Protein AF-X1JVL3-F1 (afdb_monomer)

Structure (mmCIF, N/CA/C/O backbone):
data_AF-X1JVL3-F1
#
_entry.id   AF-X1JVL3-F1
#
loop_
_atom_site.group_PDB
_atom_site.id
_atom_site.type_symbol
_atom_site.label_atom_id
_atom_site.label_alt_id
_atom_site.label_comp_id
_atom_site.label_asym_id
_atom_site.label_entity_id
_atom_site.label_seq_id
_atom_site.pdbx_PDB_ins_code
_atom_site.Cartn_x
_atom_site.Cartn_y
_atom_site.Cartn_z
_atom_site.occupancy
_atom_site.B_iso_or_equiv
_atom_site.auth_seq_id
_atom_site.auth_comp_id
_atom_site.aut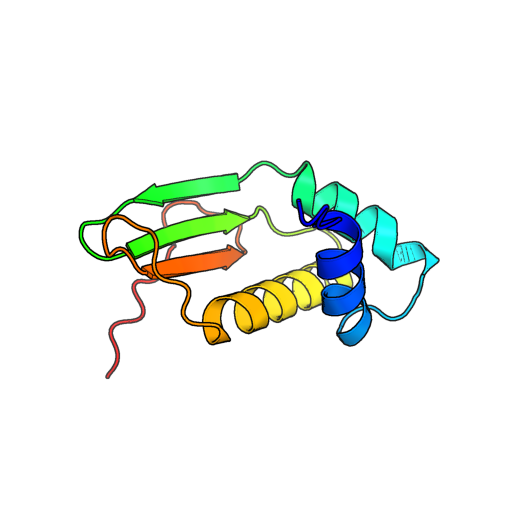h_asym_id
_atom_site.auth_atom_id
_atom_site.pdbx_PDB_model_num
ATOM 1 N N . MET A 1 1 ? -17.597 -21.812 2.231 1.00 45.31 1 MET A N 1
ATOM 2 C CA . MET A 1 1 ? -16.299 -21.238 2.649 1.00 45.31 1 MET A CA 1
ATOM 3 C C . MET A 1 1 ? -15.659 -20.615 1.416 1.00 45.31 1 MET A C 1
ATOM 5 O O . MET A 1 1 ? -15.470 -21.327 0.440 1.00 45.31 1 MET A O 1
ATOM 9 N N . ILE A 1 2 ? -15.446 -19.297 1.390 1.00 48.12 2 ILE A N 1
ATOM 10 C CA . ILE A 1 2 ? -14.868 -18.615 0.220 1.00 48.12 2 ILE A CA 1
ATOM 11 C C . ILE A 1 2 ? -13.355 -18.552 0.430 1.00 48.12 2 ILE A C 1
ATOM 13 O O . ILE A 1 2 ? -12.879 -17.810 1.285 1.00 48.12 2 ILE A O 1
ATOM 17 N N . PHE A 1 3 ? -12.600 -19.338 -0.335 1.00 53.38 3 PHE A N 1
ATOM 18 C CA . PHE A 1 3 ? -11.147 -19.208 -0.391 1.00 53.38 3 PHE A CA 1
ATOM 19 C C . PHE A 1 3 ? -10.803 -18.040 -1.314 1.00 53.38 3 PHE A C 1
ATOM 21 O O . PHE A 1 3 ? -10.863 -18.150 -2.538 1.00 53.38 3 PHE A O 1
ATOM 28 N N . CYS A 1 4 ? -10.482 -16.892 -0.724 1.00 58.22 4 CYS A N 1
ATOM 29 C CA . CYS A 1 4 ? -10.041 -15.722 -1.467 1.00 58.22 4 CYS A CA 1
ATOM 30 C C . CYS A 1 4 ? -8.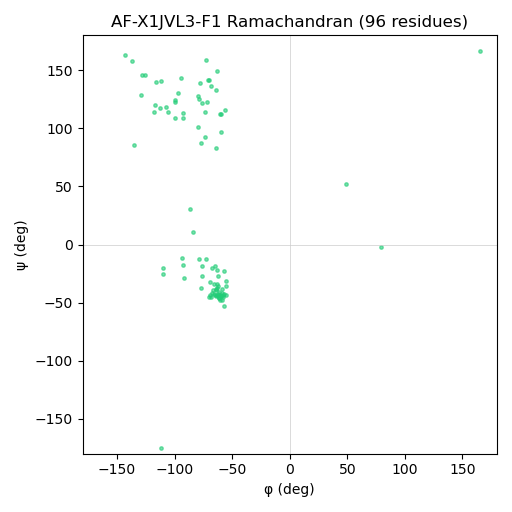512 -15.734 -1.548 1.00 58.22 4 CYS A C 1
ATOM 32 O O . CYS A 1 4 ? -7.831 -15.592 -0.534 1.00 58.22 4 CYS A O 1
ATOM 34 N N . ASN A 1 5 ? -7.951 -15.912 -2.747 1.00 79.94 5 ASN A N 1
ATOM 35 C CA . ASN A 1 5 ? -6.514 -15.748 -2.943 1.00 79.94 5 ASN A CA 1
ATOM 36 C C . ASN A 1 5 ? -6.194 -14.244 -2.989 1.00 79.94 5 ASN A C 1
ATOM 38 O O . ASN A 1 5 ? -6.187 -13.628 -4.058 1.00 79.94 5 ASN A O 1
ATOM 42 N N . SER A 1 6 ? -5.962 -13.650 -1.815 1.00 79.31 6 SER A N 1
ATOM 43 C CA . SER A 1 6 ? -5.670 -12.218 -1.662 1.00 79.31 6 SER A CA 1
ATOM 44 C C . SER A 1 6 ? -4.482 -11.772 -2.514 1.00 79.31 6 SER A C 1
ATOM 46 O O . SER A 1 6 ? -4.532 -10.695 -3.102 1.00 79.31 6 SER A O 1
ATOM 48 N N . ARG A 1 7 ? -3.463 -12.627 -2.682 1.00 81.31 7 ARG A N 1
ATOM 49 C CA . ARG A 1 7 ? -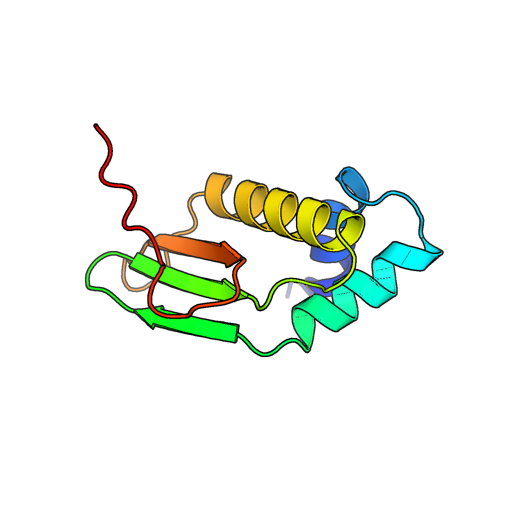2.309 -12.347 -3.550 1.00 81.31 7 ARG A CA 1
ATOM 50 C C . ARG A 1 7 ? -2.724 -12.223 -5.017 1.00 81.31 7 ARG A C 1
ATOM 52 O O . ARG A 1 7 ? -2.324 -11.271 -5.675 1.00 81.31 7 ARG A O 1
ATOM 59 N N . LYS A 1 8 ? -3.583 -13.116 -5.523 1.00 84.06 8 LYS A N 1
ATOM 60 C CA . LYS A 1 8 ? -4.117 -13.047 -6.898 1.00 84.06 8 LYS A CA 1
ATOM 61 C C . LYS A 1 8 ? -4.963 -11.790 -7.124 1.00 84.06 8 LYS A C 1
ATOM 63 O O . LYS A 1 8 ? -4.894 -11.191 -8.194 1.00 84.06 8 LYS A O 1
ATOM 68 N N . ASN A 1 9 ? -5.741 -11.376 -6.126 1.00 85.62 9 ASN A N 1
ATOM 69 C CA . ASN A 1 9 ? -6.528 -10.145 -6.212 1.00 85.62 9 ASN A CA 1
ATOM 70 C C . ASN A 1 9 ? -5.647 -8.892 -6.220 1.00 85.62 9 ASN A C 1
ATOM 72 O O . ASN A 1 9 ? -5.852 -8.030 -7.072 1.00 85.62 9 ASN A O 1
ATOM 76 N N . LEU A 1 10 ? -4.648 -8.825 -5.336 1.00 85.81 10 LEU A N 1
ATOM 77 C CA . LEU A 1 10 ? -3.679 -7.729 -5.308 1.00 85.81 10 LEU A CA 1
ATOM 78 C C . LEU A 1 10 ? -2.860 -7.670 -6.599 1.00 85.81 10 LEU A C 1
ATOM 80 O O . LEU A 1 10 ? -2.723 -6.597 -7.172 1.00 85.81 10 LEU A O 1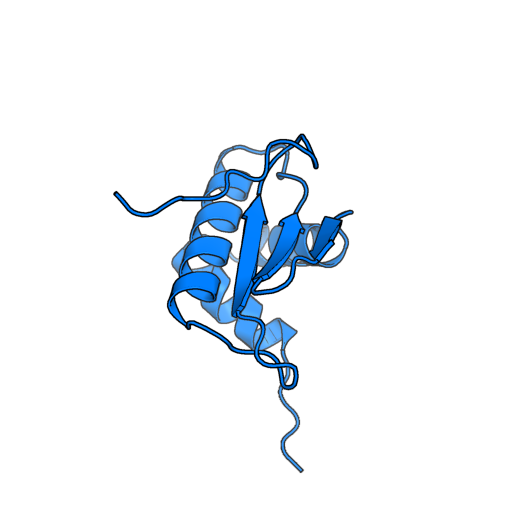
ATOM 84 N N . ALA A 1 11 ? -2.402 -8.814 -7.117 1.00 87.38 11 ALA A N 1
ATOM 85 C CA . ALA A 1 11 ? -1.713 -8.887 -8.405 1.00 87.38 11 ALA A CA 1
ATOM 86 C C . ALA A 1 11 ? -2.585 -8.335 -9.543 1.00 87.38 11 ALA A C 1
ATOM 88 O O . ALA A 1 11 ? -2.115 -7.550 -10.359 1.00 87.38 11 ALA A O 1
ATOM 89 N N . ARG A 1 12 ? -3.877 -8.691 -9.572 1.00 88.62 12 ARG A N 1
ATOM 90 C CA . ARG A 1 12 ? -4.821 -8.180 -10.576 1.00 88.62 12 ARG A CA 1
ATOM 91 C C . ARG A 1 12 ? -5.029 -6.669 -10.465 1.00 88.62 12 ARG A C 1
ATOM 93 O O . ARG A 1 12 ? -5.156 -6.004 -11.484 1.00 88.62 12 ARG A O 1
ATOM 100 N N . GLN A 1 13 ? -5.077 -6.126 -9.250 1.00 88.38 13 GLN A N 1
ATOM 101 C CA . GLN A 1 13 ? -5.176 -4.679 -9.044 1.00 88.38 13 GLN A CA 1
ATOM 102 C C . GLN A 1 13 ? -3.888 -3.960 -9.453 1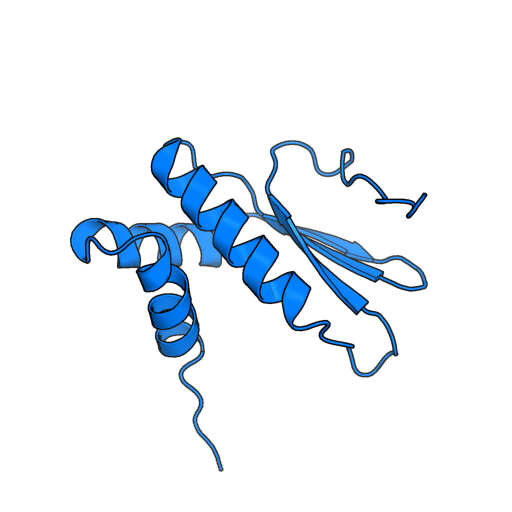.00 88.38 13 GLN A C 1
ATOM 104 O O . GLN A 1 13 ? -3.957 -2.938 -10.130 1.00 88.38 13 GLN A O 1
ATOM 109 N N . LEU A 1 14 ? -2.729 -4.512 -9.087 1.00 88.56 14 LEU A N 1
ATOM 110 C CA . LEU A 1 14 ? -1.418 -3.961 -9.419 1.00 88.56 14 LEU A CA 1
ATOM 111 C C . LEU A 1 14 ? -1.143 -3.999 -10.929 1.00 88.56 14 LEU A C 1
ATOM 113 O O . LEU A 1 14 ? -0.549 -3.062 -11.452 1.00 88.56 14 LEU A O 1
ATOM 117 N N . PHE A 1 15 ? -1.640 -5.013 -11.644 1.00 89.56 15 PHE A N 1
ATOM 118 C CA . PHE A 1 15 ? -1.500 -5.143 -13.100 1.00 89.56 15 PHE A CA 1
ATOM 119 C C . PHE A 1 15 ? -2.023 -3.923 -13.873 1.00 89.56 15 PHE A C 1
ATOM 121 O O . PHE A 1 15 ? -1.453 -3.558 -14.897 1.00 89.56 15 PHE A O 1
ATOM 128 N N . ASN A 1 16 ? -3.052 -3.240 -13.357 1.00 89.25 16 ASN A N 1
ATOM 129 C CA . ASN A 1 16 ? -3.573 -2.009 -13.966 1.00 89.25 16 ASN A CA 1
ATOM 130 C C . ASN A 1 16 ? -2.547 -0.863 -13.982 1.00 89.25 16 ASN A C 1
ATOM 132 O O . ASN A 1 16 ? -2.678 0.067 -14.772 1.00 89.25 16 ASN A O 1
ATOM 136 N N . TYR A 1 17 ? -1.550 -0.917 -13.098 1.00 88.44 17 TYR A N 1
ATOM 137 C CA . TYR A 1 17 ? -0.502 0.093 -12.951 1.00 88.44 17 TYR A CA 1
ATOM 138 C C . TYR A 1 17 ? 0.864 -0.414 -13.428 1.00 88.44 17 TYR A C 1
ATOM 140 O O . TYR A 1 17 ? 1.709 0.379 -13.836 1.00 88.44 17 TYR A O 1
ATOM 148 N N . LEU A 1 18 ? 1.074 -1.732 -13.403 1.00 88.94 18 LEU A N 1
ATOM 149 C CA . LEU A 1 18 ? 2.301 -2.391 -13.828 1.00 88.94 18 LEU A CA 1
ATOM 150 C C . LEU A 1 18 ? 1.967 -3.628 -14.687 1.00 88.94 18 LEU A C 1
ATOM 152 O O . LEU A 1 18 ? 1.888 -4.738 -14.162 1.00 88.94 18 LEU A O 1
ATOM 156 N N . PRO A 1 19 ? 1.757 -3.454 -16.006 1.00 86.81 19 PRO A N 1
ATOM 157 C CA . PRO A 1 19 ? 1.288 -4.534 -16.878 1.00 86.81 19 PRO A CA 1
ATOM 158 C C . PRO A 1 19 ? 2.384 -5.530 -17.298 1.00 86.81 19 PRO A C 1
ATOM 160 O O . PRO A 1 19 ? 2.064 -6.586 -17.841 1.00 86.81 19 PRO A O 1
ATOM 163 N N . ASP A 1 20 ? 3.671 -5.232 -17.071 1.00 88.38 20 ASP A N 1
ATOM 164 C CA . ASP A 1 20 ? 4.750 -6.189 -17.362 1.00 88.38 20 ASP A CA 1
ATOM 165 C C . ASP A 1 20 ? 4.743 -7.307 -16.309 1.00 88.38 20 ASP A C 1
ATOM 167 O O . ASP A 1 20 ? 5.010 -7.075 -15.128 1.00 88.38 20 ASP A O 1
ATOM 171 N N . GLN A 1 21 ? 4.445 -8.535 -16.740 1.00 82.12 21 GLN A N 1
ATOM 172 C CA . GLN A 1 21 ? 4.384 -9.702 -15.859 1.00 82.12 21 GLN A CA 1
ATOM 173 C C . GLN A 1 21 ? 5.724 -10.022 -15.189 1.00 82.12 21 GLN A C 1
ATOM 175 O O . GLN A 1 21 ? 5.721 -10.585 -14.093 1.00 82.12 21 GLN A O 1
ATOM 180 N N . ARG A 1 22 ? 6.852 -9.663 -15.818 1.00 85.25 22 ARG A N 1
ATOM 181 C CA . ARG A 1 22 ? 8.192 -9.891 -15.257 1.00 85.25 22 ARG A CA 1
ATOM 182 C C . ARG A 1 22 ? 8.450 -9.009 -14.042 1.00 85.25 22 ARG A C 1
ATOM 184 O O . ARG A 1 22 ? 9.117 -9.454 -13.118 1.00 85.25 22 ARG A O 1
ATOM 191 N N . ASP A 1 23 ? 7.870 -7.811 -14.029 1.00 86.75 23 ASP A N 1
ATOM 192 C CA . ASP A 1 23 ? 8.013 -6.841 -12.941 1.00 86.75 23 ASP A CA 1
ATOM 193 C C . ASP A 1 23 ? 6.903 -7.001 -11.886 1.00 86.75 23 ASP A C 1
ATOM 195 O O . ASP A 1 23 ? 7.111 -6.730 -10.704 1.00 86.75 23 ASP A O 1
ATOM 199 N N . LEU A 1 24 ? 5.721 -7.478 -12.294 1.00 88.81 24 LEU A N 1
ATOM 200 C CA . LEU A 1 24 ? 4.528 -7.562 -11.449 1.00 88.81 24 LEU A CA 1
ATOM 201 C C . LEU A 1 24 ? 4.741 -8.383 -10.172 1.00 88.81 24 LEU A C 1
ATOM 203 O O . LEU A 1 24 ? 4.413 -7.919 -9.079 1.00 88.81 24 LEU A O 1
ATOM 207 N N . LEU A 1 25 ? 5.235 -9.618 -10.308 1.00 86.38 25 LEU A N 1
ATOM 208 C CA . LEU A 1 25 ? 5.404 -10.516 -9.164 1.00 86.38 25 LEU A CA 1
ATOM 209 C C . LEU A 1 25 ? 6.535 -10.058 -8.233 1.00 86.38 25 LEU A C 1
ATOM 211 O O . LEU A 1 25 ? 6.276 -9.995 -7.033 1.00 86.38 25 LEU A O 1
ATOM 215 N N . PRO A 1 26 ? 7.724 -9.660 -8.732 1.00 85.31 26 PRO A N 1
ATOM 216 C CA . PRO A 1 26 ? 8.765 -9.093 -7.877 1.00 85.31 26 PRO A CA 1
ATOM 217 C C . PRO A 1 26 ? 8.307 -7.864 -7.091 1.00 85.31 26 PRO A C 1
ATOM 219 O O . PRO A 1 26 ? 8.590 -7.766 -5.901 1.00 85.31 26 PRO A O 1
ATOM 222 N N . VAL A 1 27 ? 7.561 -6.947 -7.715 1.00 86.56 27 VAL A N 1
ATOM 223 C CA . VAL A 1 27 ? 7.050 -5.744 -7.037 1.00 86.56 27 VAL A CA 1
ATOM 224 C C . VAL A 1 27 ? 6.004 -6.097 -5.990 1.00 86.56 27 VAL A C 1
ATOM 226 O O . VAL A 1 27 ? 6.021 -5.536 -4.893 1.00 86.56 27 VAL A O 1
ATOM 229 N N . LEU A 1 28 ? 5.103 -7.031 -6.298 1.00 87.56 28 LEU A N 1
ATOM 230 C CA . LEU A 1 28 ? 4.128 -7.509 -5.326 1.00 87.56 28 LEU A CA 1
ATOM 231 C C . LEU A 1 28 ? 4.826 -8.159 -4.130 1.00 87.56 28 LEU A C 1
ATOM 233 O O . LEU A 1 28 ? 4.492 -7.831 -2.995 1.00 87.56 28 LEU A O 1
ATOM 237 N N . ASP A 1 29 ? 5.815 -9.014 -4.382 1.00 85.00 29 ASP A N 1
ATOM 238 C CA . ASP A 1 29 ? 6.555 -9.721 -3.340 1.00 85.00 29 ASP A CA 1
ATOM 239 C C . ASP A 1 29 ? 7.374 -8.760 -2.487 1.00 85.00 29 ASP A C 1
ATOM 241 O O . ASP A 1 29 ? 7.328 -8.847 -1.259 1.00 85.00 29 ASP A O 1
ATOM 245 N N . ALA 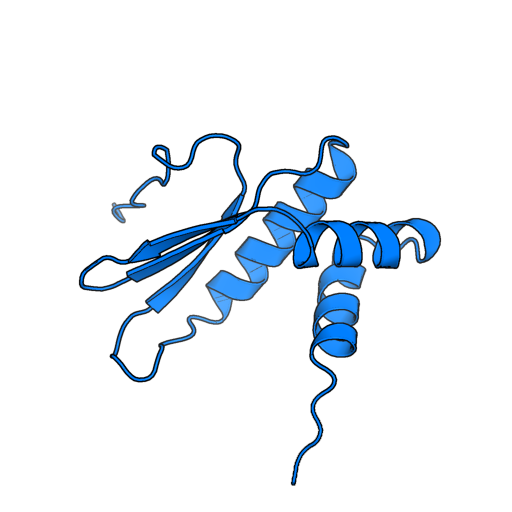A 1 30 ? 8.044 -7.791 -3.114 1.00 83.62 30 ALA A N 1
ATOM 246 C CA . ALA A 1 30 ? 8.736 -6.722 -2.413 1.00 83.62 30 ALA A CA 1
ATOM 247 C C . ALA 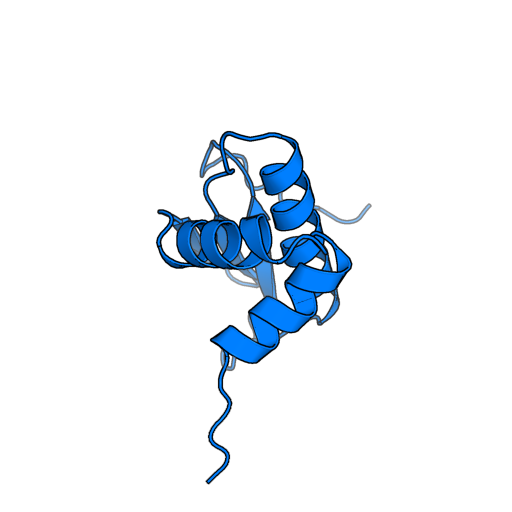A 1 30 ? 7.759 -5.917 -1.551 1.00 83.62 30 ALA A C 1
ATOM 249 O O . ALA A 1 30 ? 8.035 -5.690 -0.384 1.00 83.62 30 ALA A O 1
ATOM 250 N N . THR A 1 31 ? 6.578 -5.571 -2.065 1.00 83.81 31 THR A N 1
ATOM 251 C CA . THR A 1 31 ? 5.565 -4.821 -1.307 1.00 83.81 31 THR A CA 1
ATOM 252 C C . THR A 1 31 ? 5.037 -5.624 -0.116 1.00 83.81 31 THR A C 1
ATOM 254 O O . THR A 1 31 ? 4.909 -5.088 0.980 1.00 83.81 31 THR A O 1
ATOM 257 N N . THR A 1 32 ? 4.753 -6.917 -0.284 1.00 82.56 32 THR A N 1
ATOM 258 C CA . THR A 1 32 ? 4.219 -7.752 0.805 1.00 82.56 32 THR A CA 1
ATOM 259 C C . THR A 1 32 ? 5.268 -8.159 1.834 1.00 82.56 32 THR A C 1
ATOM 261 O O . THR A 1 32 ? 4.911 -8.390 2.986 1.00 82.56 32 THR A O 1
ATOM 264 N N . ASN A 1 33 ? 6.540 -8.243 1.432 1.00 81.88 33 ASN A N 1
ATOM 265 C CA . ASN A 1 33 ? 7.660 -8.557 2.322 1.00 81.88 33 ASN A CA 1
ATOM 266 C C . ASN A 1 33 ? 8.352 -7.303 2.879 1.00 81.88 33 ASN A C 1
ATOM 268 O O . ASN A 1 33 ? 9.185 -7.424 3.778 1.00 81.88 33 ASN A O 1
ATOM 272 N N . SER A 1 34 ? 8.050 -6.117 2.341 1.00 73.94 34 SER A N 1
ATOM 273 C CA . SER A 1 34 ? 8.665 -4.858 2.766 1.00 73.94 34 SER A CA 1
ATOM 274 C C . SER A 1 34 ? 8.345 -4.535 4.218 1.00 73.94 34 SER A C 1
ATOM 276 O O . SER A 1 34 ? 7.285 -4.879 4.753 1.00 73.94 34 SER A O 1
ATOM 278 N N . LYS A 1 35 ? 9.287 -3.848 4.869 1.00 75.44 35 LYS A N 1
ATOM 279 C CA . LYS A 1 35 ? 9.050 -3.298 6.196 1.00 75.44 35 LYS A CA 1
ATOM 280 C C . LYS A 1 35 ? 8.030 -2.173 6.050 1.00 75.44 35 LYS A C 1
ATOM 282 O O . LYS A 1 35 ? 8.079 -1.362 5.130 1.00 75.44 35 LYS A O 1
ATOM 287 N N . GLY A 1 36 ? 7.070 -2.153 6.958 1.00 81.31 36 GLY A N 1
ATOM 288 C CA . GLY A 1 36 ? 6.035 -1.137 6.991 1.00 81.31 36 GLY A CA 1
ATOM 289 C C . GLY A 1 36 ? 5.798 -0.678 8.414 1.00 81.31 36 GLY A C 1
ATOM 290 O O . GLY A 1 36 ? 6.087 -1.389 9.379 1.00 81.31 36 GLY A O 1
ATOM 291 N N . TRP A 1 37 ? 5.248 0.518 8.540 1.00 87.88 37 TRP A N 1
ATOM 292 C CA . TRP A 1 37 ? 4.882 1.100 9.821 1.00 87.88 37 TRP A CA 1
ATOM 293 C C . TRP A 1 37 ? 3.373 1.205 9.925 1.00 87.88 37 TRP A C 1
ATOM 295 O O . TRP A 1 37 ? 2.689 1.564 8.968 1.00 87.88 37 TRP A O 1
ATOM 305 N N . ILE A 1 38 ? 2.846 0.919 11.111 1.00 88.06 38 ILE A N 1
ATOM 306 C CA . ILE A 1 38 ? 1.422 1.066 11.392 1.00 88.06 38 ILE A CA 1
ATOM 307 C C . ILE A 1 38 ? 1.256 2.188 12.407 1.00 88.06 38 ILE A C 1
ATOM 309 O O . ILE A 1 38 ? 1.719 2.092 13.543 1.00 88.06 38 ILE A O 1
ATOM 313 N N . LYS A 1 39 ? 0.558 3.247 12.003 1.00 88.31 39 LYS A N 1
ATOM 314 C CA . LYS A 1 39 ? 0.155 4.346 12.879 1.00 88.31 39 LYS A CA 1
ATOM 315 C C . LYS A 1 39 ? -1.334 4.225 13.163 1.00 88.31 39 LYS A C 1
ATOM 317 O O . LYS A 1 39 ? -2.169 4.377 12.276 1.00 88.31 39 LYS A O 1
ATOM 322 N N . SER A 1 40 ? -1.668 3.964 14.419 1.00 90.25 40 SER A N 1
ATOM 323 C CA . SER A 1 40 ? -3.051 3.877 14.889 1.00 90.25 40 SER A CA 1
ATOM 324 C C . SER A 1 40 ? -3.434 5.186 15.573 1.00 90.25 40 SER A C 1
ATOM 326 O O . SER A 1 40 ? -2.781 5.607 16.524 1.00 90.25 40 SER A O 1
ATOM 328 N N . THR A 1 41 ? -4.486 5.841 15.093 1.00 88.81 41 THR A N 1
ATOM 329 C CA . THR A 1 41 ? -5.093 7.016 15.733 1.00 88.81 41 THR A CA 1
ATOM 330 C C . THR A 1 41 ? -6.487 6.656 16.253 1.00 88.81 41 THR A C 1
ATOM 332 O O . THR A 1 41 ? -6.880 5.487 16.227 1.00 88.81 41 THR A O 1
ATOM 335 N N . ARG A 1 42 ? -7.245 7.626 16.780 1.00 89.50 42 ARG A N 1
ATOM 336 C CA . ARG A 1 42 ? -8.622 7.375 17.244 1.00 89.50 42 ARG A CA 1
ATOM 337 C C . ARG A 1 42 ? -9.553 6.974 16.095 1.00 89.50 42 ARG A C 1
ATOM 339 O O . ARG A 1 42 ? -10.346 6.061 16.270 1.00 89.50 42 ARG A O 1
ATOM 346 N N . GLU A 1 43 ? -9.394 7.602 14.932 1.00 91.31 43 GLU A N 1
ATOM 347 C CA . GLU A 1 43 ? -10.303 7.466 13.782 1.00 91.31 43 GLU A CA 1
ATOM 348 C C . GLU A 1 43 ? -9.687 6.698 12.606 1.00 91.31 43 GLU A C 1
ATOM 350 O O . GLU A 1 43 ? -10.411 6.186 11.756 1.00 91.31 43 GLU A O 1
ATOM 355 N N . LEU A 1 44 ? -8.354 6.611 12.540 1.00 91.69 44 LEU A N 1
ATOM 356 C CA . LEU A 1 44 ? -7.625 6.069 11.394 1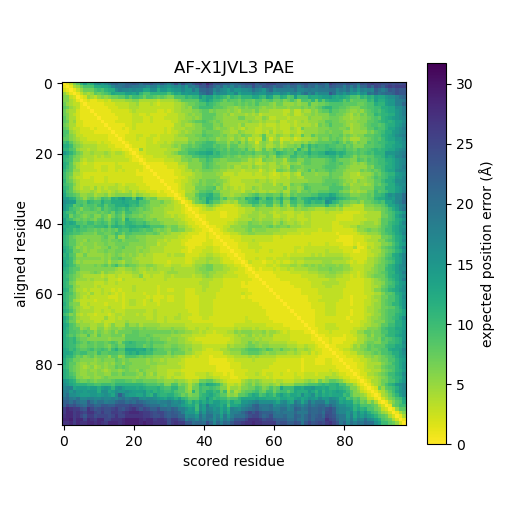.00 91.69 44 LEU A CA 1
ATOM 357 C C . LEU A 1 44 ? -6.671 4.959 11.826 1.00 91.69 44 LEU A C 1
ATOM 359 O O . LEU A 1 44 ? -6.053 5.021 12.891 1.00 91.69 44 LEU A O 1
ATOM 363 N N . LEU A 1 45 ? -6.502 3.970 10.957 1.00 91.88 45 LEU A N 1
ATOM 364 C CA . LEU A 1 45 ? -5.365 3.061 10.994 1.00 91.88 45 LEU A CA 1
ATOM 365 C C . LEU A 1 45 ? -4.598 3.234 9.689 1.00 91.88 45 LEU A C 1
ATOM 367 O O . LEU A 1 45 ? -5.128 2.946 8.621 1.00 91.88 45 LEU A O 1
ATOM 371 N N . ILE A 1 46 ? -3.375 3.746 9.781 1.00 90.88 46 ILE A N 1
ATOM 372 C CA . ILE A 1 46 ? -2.555 4.081 8.620 1.00 90.88 46 ILE A CA 1
ATOM 373 C C . ILE A 1 46 ? -1.431 3.058 8.515 1.00 90.88 46 ILE A C 1
ATOM 375 O O . ILE A 1 46 ? -0.614 2.941 9.429 1.00 90.88 46 ILE A O 1
ATOM 379 N N . VAL A 1 47 ? -1.400 2.324 7.409 1.00 89.88 47 VAL A N 1
ATOM 380 C CA . VAL A 1 47 ? -0.336 1.392 7.039 1.00 89.88 47 VAL A CA 1
ATOM 381 C C . VAL A 1 47 ? 0.573 2.100 6.043 1.00 89.88 47 VAL A C 1
ATOM 383 O O . VAL A 1 47 ? 0.177 2.352 4.907 1.00 89.88 47 VAL A O 1
ATOM 386 N N . ARG A 1 48 ? 1.787 2.444 6.466 1.00 89.06 48 ARG A N 1
ATOM 387 C CA . ARG A 1 48 ? 2.790 3.068 5.605 1.00 89.06 48 ARG A CA 1
ATOM 388 C C . ARG A 1 48 ? 3.786 2.022 5.131 1.00 89.06 48 ARG A C 1
ATOM 390 O O . ARG A 1 48 ? 4.391 1.338 5.952 1.00 89.06 48 ARG A O 1
ATOM 397 N N . LEU A 1 49 ? 3.941 1.918 3.822 1.00 89.00 49 LEU A N 1
ATOM 398 C CA . LEU A 1 49 ? 4.883 1.025 3.165 1.00 89.00 49 LEU A CA 1
ATOM 399 C C . LEU A 1 49 ? 6.187 1.767 2.873 1.00 89.00 49 LEU A C 1
ATOM 401 O O . LEU A 1 49 ? 6.176 2.951 2.516 1.00 89.00 49 LEU A O 1
ATOM 405 N N . GLU A 1 50 ? 7.301 1.056 3.004 1.00 88.44 50 GLU A N 1
ATOM 406 C CA . GLU A 1 50 ? 8.592 1.525 2.514 1.00 88.44 50 GLU A CA 1
ATOM 407 C C . GLU A 1 50 ? 8.540 1.647 0.978 1.00 88.44 50 GLU A C 1
ATOM 409 O O . GLU A 1 50 ? 8.002 0.757 0.300 1.00 88.44 50 GLU A O 1
ATOM 414 N N . PRO A 1 51 ? 9.013 2.766 0.404 1.00 89.12 51 PRO A N 1
ATOM 415 C CA . PRO A 1 51 ? 9.004 2.947 -1.035 1.00 89.12 51 PRO A CA 1
ATOM 416 C C . PRO A 1 51 ? 10.028 2.035 -1.696 1.00 89.12 51 PRO A C 1
ATOM 418 O O . PRO A 1 51 ? 11.150 1.870 -1.227 1.00 89.12 51 PRO A O 1
ATOM 421 N N . LEU A 1 52 ? 9.652 1.495 -2.848 1.00 89.31 52 LEU A N 1
ATOM 422 C CA . LEU A 1 52 ? 10.584 0.749 -3.682 1.00 89.31 52 LEU A CA 1
ATOM 423 C C . LEU A 1 52 ? 11.621 1.694 -4.309 1.00 89.31 52 LEU A C 1
ATOM 425 O O . LEU A 1 52 ? 11.283 2.796 -4.741 1.00 89.31 52 LEU A O 1
ATOM 429 N N . GLU A 1 53 ? 12.875 1.244 -4.399 1.00 86.94 53 GLU A N 1
ATOM 430 C CA . GLU A 1 53 ? 13.995 2.056 -4.906 1.00 86.94 53 GLU A CA 1
ATOM 431 C C . GLU A 1 53 ? 13.803 2.479 -6.368 1.00 86.94 53 GLU A C 1
ATOM 433 O O . GLU A 1 53 ? 14.164 3.585 -6.769 1.00 86.94 53 GLU A O 1
ATOM 438 N N . THR A 1 54 ? 13.211 1.602 -7.184 1.00 89.19 54 THR A N 1
ATOM 439 C CA . THR A 1 54 ? 12.969 1.885 -8.602 1.00 89.19 54 THR A CA 1
ATOM 440 C C . THR A 1 54 ? 11.771 2.832 -8.761 1.00 89.19 54 THR A C 1
ATOM 442 O O . THR A 1 54 ? 10.655 2.449 -8.394 1.00 89.19 54 THR A O 1
ATOM 445 N N . PRO A 1 55 ? 11.932 4.016 -9.392 1.00 88.56 55 PRO A N 1
ATOM 446 C CA . PRO A 1 55 ? 10.871 5.026 -9.485 1.00 88.56 55 PRO A CA 1
ATOM 447 C C . PRO A 1 55 ? 9.560 4.509 -10.090 1.00 88.56 55 PRO A C 1
ATOM 449 O O . PRO A 1 55 ? 8.488 4.736 -9.539 1.00 88.56 55 PRO A O 1
ATOM 452 N N . ARG A 1 56 ? 9.641 3.718 -11.169 1.00 88.31 56 ARG A N 1
ATOM 453 C CA . ARG A 1 56 ? 8.465 3.104 -11.813 1.00 88.31 56 ARG A CA 1
ATOM 454 C C . ARG A 1 56 ? 7.674 2.206 -10.855 1.00 88.31 56 ARG A C 1
ATOM 456 O O . ARG A 1 56 ? 6.447 2.171 -10.909 1.00 88.31 56 ARG A O 1
ATOM 463 N N . PHE A 1 57 ? 8.366 1.466 -9.990 1.00 90.19 57 PHE A N 1
ATOM 464 C CA . PHE A 1 57 ? 7.727 0.567 -9.029 1.00 90.19 57 PHE A CA 1
ATOM 465 C C . PHE A 1 57 ? 7.142 1.342 -7.850 1.00 90.19 57 PHE A C 1
ATOM 467 O O . PHE A 1 57 ? 6.032 1.035 -7.419 1.00 90.19 57 PHE A O 1
ATOM 474 N N . LYS A 1 58 ? 7.830 2.398 -7.398 1.00 89.88 58 LYS A N 1
ATOM 475 C CA . LYS A 1 58 ? 7.299 3.354 -6.420 1.00 89.88 58 LYS A CA 1
ATOM 476 C C . LYS A 1 58 ? 6.001 3.998 -6.911 1.00 89.88 58 LYS A C 1
ATOM 478 O O . LYS A 1 58 ? 5.025 4.043 -6.166 1.00 89.88 58 LYS A O 1
ATOM 483 N N . ASP A 1 59 ? 5.943 4.427 -8.169 1.00 88.69 59 ASP A N 1
ATOM 484 C CA . ASP A 1 59 ? 4.731 5.015 -8.749 1.00 88.69 59 ASP A CA 1
ATOM 485 C C . ASP A 1 59 ? 3.567 4.016 -8.779 1.00 88.69 59 ASP A C 1
ATOM 487 O O . ASP A 1 59 ? 2.450 4.348 -8.372 1.00 88.69 59 ASP A O 1
ATOM 491 N N . ALA A 1 60 ? 3.822 2.770 -9.191 1.00 89.88 60 ALA A N 1
ATOM 492 C CA . ALA A 1 60 ? 2.813 1.712 -9.169 1.00 89.88 60 ALA A CA 1
ATOM 493 C C . ALA A 1 60 ? 2.313 1.420 -7.741 1.00 89.88 60 ALA A C 1
ATOM 495 O O . ALA A 1 60 ? 1.107 1.276 -7.525 1.00 89.88 60 ALA A O 1
ATOM 496 N N . GLN A 1 61 ? 3.218 1.399 -6.759 1.00 89.62 61 GLN A N 1
ATOM 497 C CA . GLN A 1 61 ? 2.898 1.230 -5.341 1.00 89.62 61 GLN A CA 1
ATOM 498 C C . GLN A 1 61 ? 1.998 2.369 -4.834 1.00 89.62 61 GLN A C 1
ATOM 500 O O . GLN A 1 61 ? 0.961 2.114 -4.221 1.00 89.62 61 GLN A O 1
ATOM 505 N N . ILE A 1 62 ? 2.325 3.624 -5.162 1.00 91.06 62 ILE A N 1
ATOM 506 C CA . ILE A 1 62 ? 1.516 4.799 -4.806 1.00 91.06 62 ILE A CA 1
ATOM 507 C C . ILE A 1 62 ? 0.110 4.700 -5.411 1.00 91.06 62 ILE A C 1
ATOM 509 O O . ILE A 1 62 ? -0.881 4.977 -4.727 1.00 91.06 62 ILE A O 1
ATOM 513 N N . GLN A 1 63 ? -0.006 4.302 -6.680 1.00 90.56 63 GLN A N 1
ATOM 514 C CA . GLN A 1 63 ? -1.309 4.160 -7.336 1.00 90.56 63 GLN A CA 1
ATOM 515 C C . GLN A 1 63 ? -2.142 3.028 -6.728 1.00 90.56 63 GLN A C 1
ATOM 517 O O . GLN A 1 63 ? -3.343 3.206 -6.509 1.00 90.56 63 GLN A O 1
ATOM 522 N N . LEU A 1 64 ? -1.513 1.906 -6.366 1.00 89.62 64 LEU A N 1
ATOM 523 C CA . LEU A 1 64 ? -2.175 0.828 -5.637 1.00 89.62 64 LEU A CA 1
ATOM 524 C C . LEU A 1 64 ? -2.695 1.317 -4.276 1.00 89.62 64 LEU A C 1
ATOM 526 O O . LEU A 1 64 ? -3.867 1.113 -3.964 1.00 89.62 64 LEU A O 1
ATOM 530 N N . CYS A 1 65 ? -1.877 2.023 -3.489 1.00 90.00 65 CYS A N 1
ATOM 531 C CA . CYS A 1 65 ? -2.305 2.584 -2.204 1.00 90.00 65 CYS A CA 1
ATOM 532 C C . CYS A 1 65 ? -3.486 3.553 -2.365 1.00 90.00 65 CYS A C 1
ATOM 534 O O . CYS A 1 65 ? -4.455 3.484 -1.607 1.00 90.00 65 CYS A O 1
ATOM 536 N N . ARG A 1 66 ? -3.467 4.415 -3.391 1.00 90.25 66 ARG A N 1
ATOM 537 C CA . ARG A 1 66 ? -4.602 5.297 -3.719 1.00 90.25 66 ARG A CA 1
ATOM 538 C C . ARG A 1 66 ? -5.861 4.506 -4.061 1.00 90.25 66 ARG A C 1
ATOM 540 O O . ARG A 1 66 ? -6.937 4.852 -3.577 1.00 90.25 66 ARG A O 1
ATOM 547 N N . HIS A 1 67 ? -5.735 3.445 -4.856 1.00 90.50 67 HIS A N 1
ATOM 548 C CA . HIS A 1 67 ? -6.856 2.572 -5.189 1.00 90.50 67 HIS A CA 1
ATOM 549 C C . HIS A 1 67 ? -7.476 1.945 -3.936 1.00 90.50 67 HIS A C 1
ATOM 551 O O . HIS A 1 67 ? -8.691 2.009 -3.765 1.00 90.50 67 HIS A O 1
ATOM 557 N N . LEU A 1 68 ? -6.649 1.399 -3.039 1.00 89.00 68 LEU A N 1
ATOM 558 C CA . LEU A 1 68 ? -7.107 0.804 -1.781 1.00 89.00 68 LEU A CA 1
ATOM 559 C C . LEU A 1 68 ? -7.798 1.839 -0.881 1.00 89.00 68 LEU A C 1
ATOM 561 O O . LEU A 1 68 ? -8.876 1.576 -0.352 1.00 89.00 68 LEU A O 1
ATOM 565 N N . ASN A 1 69 ? -7.249 3.051 -0.778 1.00 90.81 69 ASN A N 1
ATOM 566 C CA . ASN A 1 69 ? -7.851 4.140 -0.001 1.00 90.81 69 ASN A CA 1
ATOM 567 C C . ASN A 1 69 ? -9.217 4.581 -0.541 1.00 90.81 69 ASN A C 1
ATOM 569 O O . ASN A 1 69 ? -10.108 4.936 0.233 1.00 90.81 69 ASN A O 1
ATOM 573 N N . ASN A 1 70 ? -9.410 4.536 -1.861 1.00 91.00 70 ASN A N 1
ATOM 574 C CA . ASN A 1 70 ? -10.683 4.892 -2.487 1.00 91.00 70 ASN A CA 1
ATOM 575 C C . ASN A 1 70 ? -11.812 3.908 -2.149 1.00 91.00 70 ASN A C 1
ATOM 577 O O . ASN A 1 70 ? -12.980 4.286 -2.234 1.00 91.00 70 ASN A O 1
ATOM 581 N N . GLN A 1 71 ? -11.488 2.686 -1.712 1.00 90.12 71 GLN A N 1
ATOM 582 C CA . GLN A 1 71 ? -12.482 1.709 -1.260 1.00 90.12 71 GLN A CA 1
ATOM 583 C C . GLN A 1 71 ? -13.093 2.066 0.104 1.00 90.12 71 GLN A C 1
ATOM 585 O O . GLN A 1 71 ? -14.109 1.486 0.473 1.00 90.12 71 GLN A O 1
ATOM 590 N N . LYS A 1 72 ? -12.508 3.030 0.839 1.00 90.12 72 LYS A N 1
ATOM 591 C CA . LYS A 1 72 ? -12.993 3.523 2.141 1.00 90.12 72 LYS A CA 1
ATOM 592 C C . LYS A 1 72 ? -13.323 2.388 3.118 1.00 90.12 72 LYS A C 1
ATOM 594 O O . LYS A 1 72 ? -14.418 2.321 3.670 1.00 90.12 72 LYS A O 1
ATOM 599 N N . ILE A 1 73 ? -12.371 1.477 3.305 1.00 91.19 73 ILE A N 1
ATOM 600 C CA . ILE A 1 73 ? -12.552 0.305 4.165 1.00 91.19 73 ILE A CA 1
ATOM 601 C C . ILE A 1 73 ? -12.552 0.738 5.632 1.00 91.19 73 ILE A C 1
ATOM 603 O O . ILE A 1 73 ? -11.571 1.296 6.125 1.00 91.19 73 ILE A O 1
ATOM 607 N N . TYR A 1 74 ? -13.633 0.423 6.341 1.00 92.00 74 TYR A N 1
ATOM 608 C CA . TYR A 1 74 ? -13.724 0.584 7.788 1.00 92.00 74 TYR A CA 1
ATOM 609 C C . TYR A 1 74 ? -13.422 -0.743 8.479 1.00 92.00 74 TYR A C 1
ATOM 611 O O . TYR A 1 74 ? -13.969 -1.789 8.130 1.00 92.00 74 TYR A O 1
ATOM 619 N N . LEU A 1 75 ? -12.536 -0.694 9.466 1.00 88.56 75 LEU A N 1
ATOM 620 C CA . LEU A 1 75 ? -12.245 -1.816 10.346 1.00 88.56 75 LEU A CA 1
ATOM 621 C C . LEU A 1 75 ? -13.420 -2.043 11.318 1.00 88.56 75 LEU A C 1
ATOM 623 O O . LEU A 1 75 ? -14.162 -1.102 11.606 1.00 88.56 75 LEU A O 1
ATOM 627 N N . PRO A 1 76 ? -13.567 -3.250 11.903 1.00 90.19 76 PRO A N 1
ATOM 628 C CA . PRO A 1 76 ? -14.647 -3.544 12.856 1.00 90.19 76 PRO A CA 1
ATOM 629 C C . PRO A 1 76 ? -14.689 -2.615 14.079 1.00 90.19 76 PRO A C 1
ATOM 631 O O . PRO A 1 76 ? -15.731 -2.447 14.699 1.00 90.19 76 PRO A O 1
ATOM 634 N N . ASN A 1 77 ? -13.560 -1.990 14.418 1.00 88.38 77 ASN A N 1
ATOM 635 C CA . ASN A 1 77 ? -13.447 -1.003 15.493 1.00 88.38 77 ASN A CA 1
ATOM 636 C C . ASN A 1 77 ? -13.834 0.429 15.063 1.00 88.38 77 ASN A C 1
ATOM 638 O O . ASN A 1 77 ? -13.541 1.378 15.786 1.00 88.38 77 ASN A O 1
ATOM 642 N N . GLY A 1 78 ? -14.431 0.599 13.880 1.00 91.19 78 GLY A N 1
ATOM 643 C CA . GLY A 1 78 ? -14.886 1.882 13.342 1.00 91.19 78 GLY A CA 1
ATOM 644 C C . GLY A 1 78 ? -13.789 2.753 12.727 1.00 91.19 78 GLY A C 1
ATOM 645 O O . GLY A 1 78 ? -14.097 3.816 12.191 1.00 91.19 78 GLY A O 1
ATOM 646 N N . LYS A 1 79 ? -12.518 2.330 12.761 1.00 92.12 79 LYS A N 1
ATOM 647 C CA . LYS A 1 79 ? -11.415 3.106 12.179 1.00 92.12 79 LYS A CA 1
ATOM 648 C C . LYS A 1 79 ? -11.369 2.956 10.665 1.00 92.12 79 LYS A C 1
ATOM 650 O O . LYS A 1 79 ? -11.495 1.847 10.148 1.00 92.12 79 LYS A O 1
ATOM 655 N N . LEU A 1 80 ? -11.111 4.049 9.956 1.00 92.50 80 LEU A N 1
ATOM 656 C CA . LEU A 1 80 ? -10.867 4.021 8.516 1.00 92.50 80 LEU A CA 1
ATOM 657 C C . LEU A 1 80 ? -9.425 3.562 8.248 1.00 92.50 80 LEU A C 1
ATOM 659 O O . LEU A 1 80 ? -8.463 4.129 8.773 1.00 92.50 80 LEU A O 1
ATOM 663 N N . LEU A 1 81 ? -9.291 2.523 7.429 1.00 92.25 81 LEU A N 1
ATOM 664 C CA . LEU A 1 81 ? -8.009 1.990 6.990 1.00 92.25 81 LEU A CA 1
ATOM 665 C C . LEU A 1 81 ? -7.454 2.852 5.856 1.00 92.25 81 LEU A C 1
ATOM 667 O O . LEU A 1 81 ? -8.135 3.095 4.859 1.00 92.25 81 LEU A O 1
ATOM 671 N N . GLN A 1 82 ? -6.214 3.303 6.010 1.00 91.88 82 GLN A N 1
ATOM 672 C CA . GLN A 1 82 ? -5.495 4.060 4.995 1.00 91.88 82 GLN A CA 1
ATOM 673 C C . GLN A 1 82 ? -4.123 3.450 4.732 1.00 91.88 82 GLN A C 1
ATOM 675 O O . GLN A 1 82 ? -3.467 2.943 5.637 1.00 91.88 82 GLN A O 1
ATOM 680 N N . TYR A 1 83 ? -3.688 3.540 3.486 1.00 90.44 83 TYR A N 1
ATOM 681 C CA . TYR A 1 83 ? -2.398 3.097 2.995 1.00 90.44 83 TYR A CA 1
ATOM 682 C C . TYR A 1 83 ? -1.599 4.291 2.490 1.00 90.44 83 TYR A C 1
ATOM 684 O O . TYR A 1 83 ? -2.149 5.171 1.824 1.00 90.44 83 TYR A O 1
ATOM 692 N N . ASP A 1 84 ? -0.306 4.307 2.775 1.00 89.50 84 ASP A N 1
ATOM 693 C CA . ASP A 1 84 ? 0.605 5.359 2.334 1.00 89.50 84 ASP A CA 1
ATOM 694 C C . ASP A 1 84 ? 1.975 4.778 1.970 1.00 89.50 84 ASP A C 1
ATOM 696 O O . ASP A 1 84 ? 2.296 3.654 2.353 1.00 89.50 84 ASP A O 1
ATOM 700 N N . VAL A 1 85 ? 2.781 5.539 1.235 1.00 89.44 85 VAL A N 1
ATOM 701 C CA . VAL A 1 85 ? 4.132 5.147 0.818 1.00 89.44 85 VAL A CA 1
ATOM 702 C C . VAL A 1 85 ? 5.099 6.268 1.167 1.00 89.44 85 VAL A C 1
ATOM 704 O O . VAL A 1 85 ? 4.889 7.413 0.772 1.00 89.44 85 VAL A O 1
ATOM 707 N N . GLY A 1 86 ? 6.193 5.954 1.858 1.00 85.94 86 GLY A N 1
ATOM 708 C CA . GLY A 1 86 ? 7.298 6.901 1.985 1.00 85.94 86 GLY A CA 1
ATOM 709 C C . GLY A 1 86 ? 8.304 6.562 3.072 1.00 85.94 86 GLY A C 1
ATOM 710 O O . GLY A 1 86 ? 8.032 5.756 3.953 1.00 85.94 86 GLY A O 1
ATOM 711 N N . ASP A 1 87 ? 9.440 7.248 3.008 1.00 79.62 87 ASP A N 1
ATOM 712 C CA . ASP A 1 87 ? 10.680 6.897 3.712 1.00 79.62 87 ASP A CA 1
ATOM 713 C C . ASP A 1 87 ? 10.685 7.231 5.212 1.00 79.62 87 ASP A C 1
ATOM 715 O O . ASP A 1 87 ? 11.495 6.707 5.971 1.00 79.62 87 ASP A O 1
ATOM 719 N N . ASN A 1 88 ? 9.789 8.120 5.657 1.00 74.88 88 ASN A N 1
ATOM 720 C CA . ASN A 1 88 ? 9.735 8.585 7.040 1.00 74.88 88 ASN A CA 1
ATOM 721 C C . ASN A 1 88 ? 8.407 8.192 7.716 1.00 74.88 88 ASN A C 1
ATOM 723 O O . ASN A 1 88 ? 7.347 8.657 7.279 1.00 74.88 88 ASN A O 1
ATOM 727 N N . PRO A 1 89 ? 8.432 7.415 8.818 1.00 68.50 89 PRO A N 1
ATOM 728 C CA . PRO A 1 89 ? 7.225 7.014 9.546 1.00 68.50 89 PRO A CA 1
ATOM 729 C C . PRO A 1 89 ? 6.473 8.183 10.206 1.00 68.50 89 PRO A C 1
ATOM 731 O O . PRO A 1 89 ? 5.294 8.046 10.541 1.00 68.50 89 PRO A O 1
ATOM 734 N N . TYR A 1 90 ? 7.125 9.332 10.401 1.00 67.81 90 TYR A N 1
ATOM 735 C CA . TYR A 1 90 ? 6.532 10.502 11.052 1.00 67.81 90 TYR A CA 1
ATOM 736 C C . TYR A 1 90 ? 5.902 11.496 10.074 1.00 67.81 90 TYR A C 1
ATOM 738 O O . TYR A 1 90 ? 5.036 12.267 10.483 1.00 67.81 90 TYR A O 1
ATOM 746 N N . ASP A 1 91 ? 6.241 11.423 8.784 1.00 66.38 91 ASP A N 1
ATOM 747 C CA . ASP A 1 91 ? 5.703 12.301 7.734 1.00 66.38 91 ASP A CA 1
ATOM 748 C C . ASP A 1 91 ? 4.378 11.775 7.151 1.00 66.38 91 ASP A C 1
ATOM 750 O O . ASP A 1 91 ? 4.046 11.918 5.972 1.00 66.38 91 ASP A O 1
ATOM 754 N N . VAL A 1 92 ? 3.603 11.072 7.978 1.00 59.81 92 VAL A N 1
ATOM 755 C CA . VAL A 1 92 ? 2.236 10.677 7.638 1.00 59.81 92 VAL A CA 1
ATOM 756 C C . VAL A 1 92 ? 1.386 11.931 7.727 1.00 59.81 92 VAL A C 1
ATOM 758 O O . VAL A 1 92 ? 0.913 12.298 8.808 1.00 59.81 92 VAL A O 1
ATOM 761 N N . GLN A 1 93 ? 1.233 12.611 6.591 1.00 54.56 93 GLN A N 1
ATOM 762 C CA . GLN A 1 93 ? 0.407 13.801 6.503 1.00 54.56 93 GLN A CA 1
ATOM 763 C C . GLN A 1 93 ? -1.028 13.431 6.868 1.00 54.56 93 GLN A C 1
ATOM 765 O O . GLN A 1 93 ? -1.729 12.731 6.134 1.00 54.56 93 GLN A O 1
ATOM 770 N N . ASN A 1 94 ? -1.488 13.949 8.008 1.00 47.59 94 ASN A N 1
ATOM 771 C CA . ASN A 1 94 ? -2.909 14.097 8.258 1.00 47.59 94 ASN A CA 1
ATOM 772 C C . ASN A 1 94 ? -3.428 15.017 7.151 1.00 47.59 94 ASN A C 1
ATOM 774 O O . ASN A 1 94 ? -3.297 16.235 7.267 1.00 47.59 94 ASN A O 1
ATOM 778 N N . LYS A 1 95 ? -3.993 14.462 6.072 1.00 42.09 95 LYS A N 1
ATOM 779 C CA . LYS A 1 95 ? -4.785 15.254 5.131 1.00 42.09 95 LYS A CA 1
ATOM 780 C C . LYS A 1 95 ? -6.008 15.768 5.886 1.00 42.09 95 LYS A C 1
ATOM 782 O O . LYS A 1 95 ? -7.080 15.168 5.839 1.00 42.09 95 LYS A O 1
ATOM 787 N N . LYS A 1 96 ? -5.840 16.873 6.615 1.00 36.41 96 LYS A N 1
ATOM 788 C CA . LYS A 1 96 ? -6.947 17.743 6.982 1.00 36.41 96 LYS A CA 1
ATOM 789 C C . LYS A 1 96 ? -7.545 18.198 5.658 1.00 36.41 96 LYS A C 1
ATOM 791 O O . LYS A 1 96 ? -6.875 18.850 4.862 1.00 36.41 96 LYS A O 1
ATOM 796 N N . LYS A 1 97 ? -8.764 17.734 5.395 1.00 37.44 97 LYS A N 1
ATOM 797 C CA . LYS A 1 97 ? -9.620 18.284 4.350 1.00 37.44 97 LYS A CA 1
ATOM 798 C C . LYS A 1 97 ? -9.769 19.779 4.644 1.00 37.44 97 LYS A C 1
ATOM 800 O O . LYS A 1 97 ? -10.292 20.113 5.706 1.00 37.44 97 LYS A O 1
ATOM 805 N N . ASN A 1 98 ? -9.271 20.618 3.742 1.00 32.09 98 ASN A N 1
ATOM 806 C CA . ASN A 1 98 ? -9.853 21.936 3.512 1.00 32.09 98 ASN A CA 1
ATOM 807 C C . ASN A 1 98 ? -10.989 21.759 2.508 1.00 32.09 98 ASN A C 1
ATOM 809 O O . ASN A 1 98 ? -10.799 20.941 1.574 1.00 32.09 98 ASN A O 1
#

Organism: NCBI:txid412755

Foldseek 3Di:
DDDDPVLVVLLVLLCVLVVPPVVSVVLSCCQVPFDWDWDDDQAATEIEGEADPDVSSSVSQQVSQVVVLVVQDADPSNHTYHYHYDDDPVPPDPPPDD

Nearest PDB structures (foldseek):
  5xxu-assembly1_D  TM=3.549E-01  e=7.710E-02  Toxoplasma gondii
  3gr1-assembly2_F-5  TM=4.954E-01  e=7.916E-01  Salmonella enterica subsp. enterica serovar Typhimurium
  3gr0-assembly2_B  TM=5.755E-01  e=1.613E+00  Salmonella enterica subsp. enterica serovar Typhimurium
  6skg-assembly1_Ac  TM=3.759E-01  e=2.378E+00  Thermococcus kodakarensis
  4v6u-assembly1_AC  TM=3.253E-01  e=2.378E+00  Pyrococcus furiosus DSM 3638

Solvent-accessible surface area (backbone atoms only — not comparable to full-atom values): 5883 Å² total; per-residue (Å²): 135,88,87,74,61,61,66,62,54,51,49,60,60,43,35,80,65,38,73,53,72,84,55,38,56,59,51,50,50,47,61,74,70,45,67,64,47,77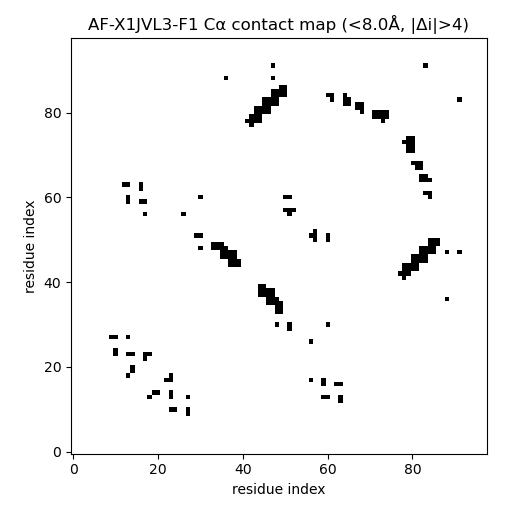,51,77,57,94,57,37,36,36,41,34,33,57,58,52,89,52,64,72,56,28,51,34,50,49,52,46,29,51,54,57,39,71,66,64,45,64,44,98,88,70,22,38,47,37,51,47,71,45,92,52,88,81,73,66,74,79,79,71,83,125

Mean predicted aligned error: 6.95 Å

pLDDT: mean 82.47, std 13.94, range [32.09, 92.5]

Secondary structure (DSSP, 8-state):
-----HHHHHHHHHHTT---HHHHHHHHHHHHHS-EEEEE-SSEEEEEEPPPSSHHHHHHHHHHHHHHHHT-PBPTTSPEEEEEE-S-TT--------

Sequence (98 aa):
MIFCNSRKNLARQLFNYLPDQRDLLPVLDATTNSKGWIKSTRELLIVRLEPLETPRFKDAQIQLCRHLNNQKIYLPNGKLLQYDVGDNPYDVQNKKKN

Radius of gyration: 14.1 Å; Cα contacts (8 Å, |Δi|>4): 114; chains: 1; bounding box: 30×43×35 Å